Protein AF-F3FVQ4-F1 (afdb_monomer_lite)

Foldseek 3Di:
DAEAADPDQDLVVVLVVQVVVVCVCVVVVPQDAYYYAHDLVSLLVVLVVVRDHQAREDEDEDDQQLCVVRVDDPVSVVSSLVSNVVNVDDDPDRPHYDYDYDQCSCVVSVNCPPPHRVD

Structure (mmCIF, N/CA/C/O backbone):
data_AF-F3FVQ4-F1
#
_entry.id   AF-F3FVQ4-F1
#
loop_
_atom_site.group_PDB
_atom_site.id
_atom_site.type_symbol
_atom_site.label_atom_id
_atom_site.label_alt_id
_atom_site.label_comp_id
_atom_site.label_asym_id
_atom_site.label_entity_id
_atom_site.label_seq_id
_atom_site.pdbx_PDB_ins_code
_atom_site.Cartn_x
_atom_site.Cartn_y
_atom_site.Cartn_z
_atom_site.occupancy
_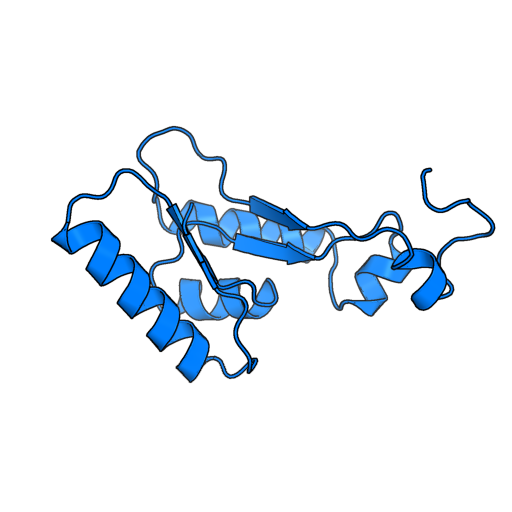atom_site.B_iso_or_equiv
_atom_site.auth_seq_id
_atom_site.auth_comp_id
_atom_site.auth_asym_id
_atom_site.auth_atom_id
_atom_site.pdbx_PDB_model_num
ATOM 1 N N . ARG A 1 1 ? 3.907 -1.166 13.960 1.00 82.62 1 ARG A N 1
ATOM 2 C CA . ARG A 1 1 ? 3.194 -1.787 12.828 1.00 82.62 1 ARG A CA 1
ATOM 3 C C . ARG A 1 1 ? 3.316 -3.298 12.927 1.00 82.62 1 ARG A C 1
ATOM 5 O O . ARG A 1 1 ? 4.375 -3.754 13.347 1.00 82.62 1 ARG A O 1
ATOM 12 N N . ILE A 1 2 ? 2.285 -4.043 12.541 1.00 92.56 2 ILE A N 1
ATOM 13 C CA . ILE A 1 2 ? 2.307 -5.509 12.406 1.00 92.56 2 ILE A CA 1
ATOM 14 C C . ILE A 1 2 ? 2.082 -5.826 10.926 1.00 92.56 2 ILE A C 1
ATOM 16 O O . ILE A 1 2 ? 1.118 -5.335 10.349 1.00 92.56 2 ILE A O 1
ATOM 20 N N . GLY A 1 3 ? 2.991 -6.581 10.309 1.00 95.38 3 GLY A N 1
ATOM 21 C CA . GLY A 1 3 ? 2.959 -6.887 8.877 1.00 95.38 3 GLY A CA 1
ATOM 22 C C . GLY A 1 3 ? 2.908 -8.389 8.615 1.00 95.38 3 GLY A C 1
ATOM 23 O O . GLY A 1 3 ? 3.639 -9.134 9.265 1.00 95.38 3 GLY A O 1
ATOM 24 N N . ILE A 1 4 ? 2.090 -8.826 7.655 1.00 97.12 4 ILE A N 1
ATOM 25 C CA . ILE A 1 4 ? 2.090 -10.203 7.139 1.00 97.12 4 ILE A CA 1
ATOM 26 C C . ILE A 1 4 ? 2.383 -10.161 5.641 1.00 97.12 4 ILE A C 1
ATOM 28 O O . ILE A 1 4 ? 1.653 -9.515 4.895 1.00 97.12 4 ILE A O 1
ATOM 32 N N . ASN A 1 5 ? 3.427 -10.865 5.203 1.00 96.56 5 ASN A N 1
ATOM 33 C CA . ASN A 1 5 ? 3.629 -11.180 3.790 1.00 96.56 5 ASN A CA 1
ATOM 34 C C . ASN A 1 5 ? 2.874 -12.486 3.483 1.00 96.56 5 ASN A C 1
ATOM 36 O O . ASN A 1 5 ? 3.271 -13.537 4.001 1.00 96.56 5 ASN A O 1
ATOM 40 N N . PRO A 1 6 ? 1.739 -12.435 2.763 1.00 94.31 6 PRO A N 1
ATOM 41 C CA . PRO A 1 6 ? 0.915 -13.610 2.550 1.00 94.31 6 PRO A CA 1
ATOM 42 C C . PRO A 1 6 ? 1.605 -14.582 1.585 1.00 94.31 6 PRO A C 1
ATOM 44 O O . PRO A 1 6 ? 2.159 -14.195 0.566 1.00 94.31 6 PRO A O 1
ATOM 47 N N . ALA A 1 7 ? 1.510 -15.884 1.860 1.00 92.62 7 ALA A N 1
ATOM 48 C CA . ALA A 1 7 ? 2.027 -16.916 0.954 1.00 92.62 7 ALA A CA 1
ATOM 49 C C . ALA A 1 7 ? 1.180 -17.092 -0.328 1.00 92.62 7 ALA A C 1
ATOM 51 O O . ALA A 1 7 ? 1.493 -17.927 -1.173 1.00 92.62 7 ALA A O 1
ATOM 52 N N . THR A 1 8 ? 0.066 -16.366 -0.445 1.00 91.00 8 THR A N 1
ATOM 53 C CA . THR A 1 8 ? -0.884 -16.436 -1.557 1.00 91.00 8 THR A CA 1
ATOM 54 C C . THR A 1 8 ? -1.484 -15.062 -1.825 1.00 91.00 8 THR A C 1
ATOM 56 O O . THR A 1 8 ? -1.820 -14.342 -0.887 1.00 91.00 8 THR A O 1
ATOM 59 N N . ASP A 1 9 ? -1.708 -14.757 -3.101 1.00 87.38 9 ASP A N 1
ATOM 60 C CA . ASP A 1 9 ? -2.360 -13.521 -3.548 1.00 87.38 9 ASP A CA 1
ATOM 61 C C . ASP A 1 9 ? -3.890 -13.630 -3.630 1.00 87.38 9 ASP A C 1
ATOM 63 O O . ASP A 1 9 ? -4.556 -12.774 -4.208 1.00 87.38 9 ASP A O 1
ATOM 67 N N . SER A 1 10 ? -4.484 -14.689 -3.071 1.00 95.50 10 SER A N 1
ATOM 68 C CA . SER A 1 10 ? -5.940 -14.820 -3.035 1.00 95.50 10 SER A CA 1
ATOM 69 C C . SER A 1 10 ? -6.567 -13.685 -2.226 1.00 95.50 10 SER A C 1
ATOM 71 O O . SER A 1 10 ? -6.324 -13.572 -1.019 1.00 95.50 10 SER A O 1
ATOM 73 N N . THR A 1 11 ? -7.460 -12.910 -2.851 1.00 96.38 11 THR A N 1
ATOM 74 C CA . THR A 1 11 ? -8.196 -11.836 -2.173 1.00 96.38 11 THR A CA 1
ATOM 75 C C . THR A 1 11 ? -8.925 -12.349 -0.930 1.00 96.38 11 THR A C 1
ATOM 77 O O . THR A 1 11 ? -8.929 -11.677 0.095 1.00 96.38 11 THR A O 1
ATOM 80 N N . SER A 1 12 ? -9.499 -13.559 -0.957 1.00 97.19 12 SER A N 1
ATOM 81 C CA . SER A 1 12 ? -10.191 -14.119 0.216 1.00 97.19 12 SER A CA 1
ATOM 82 C C . SER A 1 12 ? -9.257 -14.346 1.408 1.00 97.19 12 SER A C 1
ATOM 84 O O . SER A 1 12 ? -9.626 -14.042 2.541 1.00 97.19 12 SER A O 1
ATOM 86 N N . SER A 1 13 ? -8.036 -14.824 1.156 1.00 97.56 13 SER A N 1
ATOM 87 C CA . SER A 1 13 ? -7.018 -15.017 2.192 1.00 97.56 13 SER A CA 1
ATOM 88 C C . SER A 1 13 ? -6.547 -13.678 2.753 1.00 97.56 13 SER A C 1
ATOM 90 O O . SER A 1 13 ? -6.376 -13.541 3.960 1.00 97.56 13 SER A O 1
ATOM 92 N N . ILE A 1 14 ? -6.378 -12.677 1.888 1.00 98.31 14 ILE A N 1
ATOM 93 C CA . ILE A 1 14 ? -5.973 -11.324 2.283 1.00 98.31 14 ILE A CA 1
ATOM 94 C C . ILE A 1 14 ? -7.034 -10.674 3.172 1.00 98.31 14 ILE A C 1
ATOM 96 O O . ILE A 1 14 ? -6.689 -10.144 4.225 1.00 98.31 14 ILE A O 1
ATOM 100 N N . VAL A 1 15 ? -8.315 -10.772 2.804 1.00 98.50 15 VAL A N 1
ATOM 101 C CA . VAL A 1 15 ? -9.424 -10.275 3.635 1.00 98.50 15 VAL A CA 1
ATOM 102 C C . VAL A 1 15 ? -9.413 -10.940 5.009 1.00 98.50 15 VAL A C 1
ATOM 104 O O . VAL A 1 15 ? -9.441 -10.239 6.016 1.00 98.50 15 VAL A O 1
ATOM 107 N N . ALA A 1 16 ? -9.274 -12.268 5.064 1.00 98.31 16 ALA A N 1
ATOM 108 C CA . ALA A 1 16 ? -9.236 -12.988 6.335 1.00 98.31 16 ALA A CA 1
ATOM 109 C C . ALA A 1 16 ? -8.068 -12.536 7.234 1.00 98.31 16 ALA A C 1
ATOM 111 O O . ALA A 1 16 ? -8.231 -12.400 8.446 1.00 98.31 16 ALA A O 1
ATOM 112 N N . LEU A 1 17 ? -6.891 -12.276 6.653 1.00 98.31 17 LEU A N 1
ATOM 113 C CA . LEU A 1 17 ? -5.736 -11.758 7.391 1.00 98.31 17 LEU A CA 1
ATOM 114 C C . LEU A 1 17 ? -5.968 -10.331 7.903 1.00 98.31 17 LEU A C 1
ATOM 116 O O . LEU A 1 17 ? -5.621 -10.042 9.047 1.00 98.31 17 LEU A O 1
ATOM 120 N N . LEU A 1 18 ? -6.553 -9.455 7.083 1.00 98.38 18 LEU A N 1
ATOM 121 C CA . LEU A 1 18 ? -6.868 -8.073 7.456 1.00 98.38 18 LEU A CA 1
ATOM 122 C C . LEU A 1 18 ? -7.884 -8.015 8.601 1.00 98.38 18 LEU A C 1
ATOM 124 O O . LEU A 1 18 ? -7.637 -7.353 9.605 1.00 98.38 18 LEU A O 1
ATOM 128 N N . GLU A 1 19 ? -8.983 -8.764 8.495 1.00 98.38 19 GLU A N 1
ATOM 129 C CA . GLU A 1 19 ? -10.010 -8.844 9.540 1.00 98.38 19 GLU A CA 1
ATOM 130 C C . GLU A 1 19 ? -9.455 -9.432 10.842 1.00 98.38 19 GLU A C 1
ATOM 132 O O . GLU A 1 19 ? -9.746 -8.933 11.928 1.00 98.38 19 GLU A O 1
ATOM 137 N N . MET A 1 20 ? -8.611 -10.465 10.749 1.00 98.25 20 MET A N 1
ATOM 138 C CA . MET A 1 20 ? -7.945 -11.045 11.916 1.00 98.25 20 MET A CA 1
ATOM 139 C C . MET A 1 20 ? -7.033 -10.024 12.611 1.00 98.25 20 MET A C 1
ATOM 141 O O . MET A 1 20 ? -7.055 -9.919 13.839 1.00 98.25 20 MET A O 1
ATOM 145 N N . LEU A 1 21 ? -6.221 -9.285 11.848 1.00 98.06 21 LEU A N 1
ATOM 146 C CA . LEU A 1 21 ? -5.320 -8.271 12.396 1.00 98.06 21 LEU A CA 1
ATOM 147 C C . LEU A 1 21 ? -6.098 -7.116 13.034 1.00 98.06 21 LEU A C 1
ATOM 149 O O . LEU A 1 21 ? -5.780 -6.739 14.163 1.00 98.06 21 LEU A O 1
ATOM 153 N N . ASP A 1 22 ? -7.134 -6.606 12.363 1.00 97.69 22 ASP A N 1
ATOM 154 C CA . ASP A 1 22 ? -8.008 -5.561 12.906 1.00 97.69 22 ASP A CA 1
ATOM 155 C C . ASP A 1 22 ? -8.673 -6.024 14.209 1.00 97.69 22 ASP A C 1
ATOM 157 O O . ASP A 1 22 ? -8.582 -5.336 15.225 1.00 97.69 22 ASP A O 1
ATOM 161 N N . ALA A 1 23 ? -9.226 -7.241 14.241 1.00 98.06 23 ALA A N 1
ATOM 162 C CA . ALA A 1 23 ? -9.845 -7.797 15.440 1.00 98.06 23 ALA A CA 1
ATOM 163 C C . ALA A 1 23 ? -8.869 -7.892 16.626 1.00 98.06 23 ALA A C 1
ATOM 165 O O . ALA A 1 23 ? -9.256 -7.604 17.759 1.00 98.06 23 ALA A O 1
ATOM 166 N N . ILE A 1 24 ? -7.606 -8.270 16.393 1.00 97.69 24 ILE A N 1
ATOM 167 C CA . ILE A 1 24 ? -6.568 -8.295 17.438 1.00 97.69 24 ILE A CA 1
ATOM 168 C C . ILE A 1 24 ? -6.273 -6.876 17.935 1.00 97.69 24 ILE A C 1
ATOM 170 O O . ILE A 1 24 ? -6.234 -6.650 19.145 1.00 97.69 24 ILE A O 1
ATOM 174 N N . VAL A 1 25 ? -6.080 -5.922 17.022 1.00 96.31 25 VAL A N 1
ATOM 175 C CA . VAL A 1 25 ? -5.781 -4.527 17.369 1.00 96.31 25 VAL A CA 1
ATOM 176 C C . VAL A 1 25 ? -6.912 -3.916 18.196 1.00 96.31 25 VAL A C 1
ATOM 178 O O . VAL A 1 25 ? -6.640 -3.360 19.258 1.00 96.31 25 VAL A O 1
ATOM 181 N N . GLN A 1 26 ? -8.166 -4.081 17.765 1.00 96.19 26 GLN A N 1
ATOM 182 C CA . GLN A 1 26 ? -9.341 -3.551 18.463 1.00 96.19 26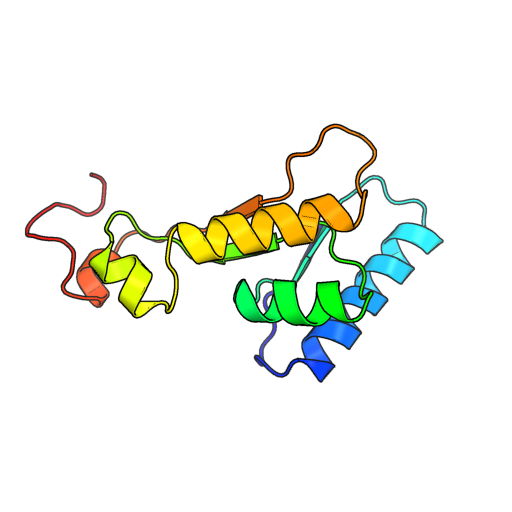 GLN A CA 1
ATOM 183 C C . GLN A 1 26 ? -9.557 -4.230 19.818 1.00 96.19 26 GLN A C 1
ATOM 185 O O . GLN A 1 26 ? -9.771 -3.559 20.823 1.00 96.19 26 GLN A O 1
ATOM 190 N N . ARG A 1 27 ? -9.463 -5.566 19.880 1.00 98.06 27 ARG A N 1
ATOM 191 C CA . ARG A 1 27 ? -9.722 -6.331 21.112 1.00 98.06 27 ARG A CA 1
ATOM 192 C C . ARG A 1 27 ? -8.768 -5.980 22.249 1.00 98.06 27 ARG A C 1
ATOM 194 O O . ARG A 1 27 ? -9.164 -6.045 23.410 1.00 98.06 27 ARG A O 1
ATOM 201 N N . TYR A 1 28 ? -7.514 -5.697 21.918 1.00 97.75 28 TYR A N 1
ATOM 202 C CA . TYR A 1 28 ? -6.464 -5.422 22.897 1.00 97.75 28 TYR A CA 1
ATOM 203 C C . TYR A 1 28 ? -6.064 -3.943 22.943 1.00 97.75 28 TYR A C 1
ATOM 205 O O . TYR A 1 28 ? -5.075 -3.620 23.595 1.00 97.75 28 TYR A O 1
ATOM 213 N N . GLU A 1 29 ? -6.803 -3.070 22.245 1.00 95.94 29 GLU A N 1
ATOM 214 C CA . GLU A 1 29 ? -6.544 -1.626 22.151 1.00 95.94 29 GLU A CA 1
ATOM 215 C C . GLU A 1 29 ? -5.069 -1.311 21.835 1.00 95.94 29 GLU A C 1
ATOM 217 O O . GLU A 1 29 ? -4.458 -0.398 22.394 1.00 95.94 29 GLU A O 1
ATOM 222 N N . ILE A 1 30 ? -4.459 -2.110 20.952 1.00 95.38 30 ILE A N 1
ATOM 223 C CA . ILE A 1 30 ? -3.026 -2.010 20.662 1.00 95.38 30 ILE A CA 1
ATOM 224 C C . ILE A 1 30 ? -2.794 -0.732 19.848 1.00 95.38 30 ILE A C 1
ATOM 226 O O . ILE A 1 30 ? -3.321 -0.630 18.741 1.00 95.38 30 ILE A O 1
ATOM 230 N N . PRO A 1 31 ? -1.965 0.223 20.308 1.00 94.44 31 PRO A N 1
ATOM 231 C CA . PRO A 1 31 ? -1.709 1.461 19.576 1.00 94.44 31 PRO A CA 1
ATOM 232 C C . PRO A 1 31 ? -0.752 1.199 18.403 1.00 94.44 31 PRO A C 1
ATOM 234 O O . PRO A 1 31 ? 0.444 1.496 18.453 1.00 94.44 31 PRO A O 1
ATOM 237 N N . THR A 1 32 ? -1.255 0.568 17.343 1.00 94.88 32 THR A N 1
ATOM 238 C CA . THR A 1 32 ? -0.473 0.197 16.164 1.00 94.88 32 THR A CA 1
ATOM 239 C C . THR A 1 32 ? -1.301 0.245 14.885 1.00 94.88 32 THR A C 1
ATOM 241 O O . THR A 1 32 ? -2.511 0.417 14.913 1.00 94.88 32 THR A O 1
ATOM 244 N N . GLN A 1 33 ? -0.614 0.091 13.756 1.00 96.19 33 GLN A N 1
ATOM 245 C CA . GLN A 1 33 ? -1.213 -0.093 12.437 1.00 96.19 33 GLN A CA 1
ATOM 246 C C . GLN A 1 33 ? -0.854 -1.485 11.920 1.00 96.19 33 GLN A C 1
ATOM 248 O O . GLN A 1 33 ? 0.273 -1.961 12.122 1.00 96.19 33 GLN A O 1
ATOM 253 N N . SER A 1 34 ? -1.792 -2.127 11.243 1.00 96.50 34 SER A N 1
ATOM 254 C CA . SER A 1 34 ? -1.613 -3.422 10.598 1.00 96.50 34 SER A CA 1
ATOM 255 C C . SER A 1 34 ? -1.393 -3.286 9.087 1.00 96.50 34 SER A C 1
ATOM 257 O O . SER A 1 34 ? -1.702 -2.264 8.476 1.00 96.50 34 SER A O 1
ATOM 259 N N . CYS A 1 35 ? -0.789 -4.299 8.471 1.00 97.69 35 CYS A N 1
ATOM 260 C CA . CYS A 1 35 ? -0.532 -4.322 7.038 1.00 97.69 35 CYS A CA 1
ATOM 261 C C . CYS A 1 35 ? -0.472 -5.768 6.536 1.00 97.69 35 CYS A C 1
ATOM 263 O O . CYS A 1 35 ? 0.211 -6.606 7.128 1.00 97.69 35 CYS A O 1
ATOM 265 N N . VAL A 1 36 ? -1.138 -6.053 5.421 1.00 98.19 36 VAL A N 1
ATOM 266 C CA . VAL A 1 36 ? -0.891 -7.264 4.633 1.00 98.19 36 VAL A CA 1
ATOM 267 C C . VAL A 1 36 ? -0.162 -6.819 3.372 1.00 98.19 36 VAL A C 1
ATOM 269 O O . VAL A 1 36 ? -0.666 -5.976 2.634 1.00 98.19 36 VAL A O 1
ATOM 272 N N . LEU A 1 37 ? 1.045 -7.340 3.159 1.00 97.75 37 LEU A N 1
ATOM 273 C CA . LEU A 1 37 ? 1.942 -6.917 2.085 1.00 97.75 37 LEU A CA 1
ATOM 274 C C . LEU A 1 37 ? 1.489 -7.550 0.762 1.00 97.75 37 LEU A C 1
ATOM 276 O O . LEU A 1 37 ? 2.060 -8.533 0.305 1.00 97.75 37 LEU A O 1
ATOM 280 N N . THR A 1 38 ? 0.419 -7.011 0.181 1.00 97.25 38 THR A N 1
ATOM 281 C CA . THR A 1 38 ? -0.143 -7.424 -1.113 1.00 97.25 38 THR A CA 1
ATOM 282 C C . THR A 1 38 ? -0.036 -6.303 -2.143 1.00 97.25 38 THR A C 1
ATOM 284 O O . THR A 1 38 ? 0.231 -5.155 -1.795 1.00 97.25 38 THR A O 1
ATOM 287 N N . HIS A 1 39 ? -0.270 -6.618 -3.416 1.00 97.62 39 HIS A N 1
ATOM 288 C CA . HIS A 1 39 ? -0.293 -5.624 -4.480 1.00 97.62 39 HIS A CA 1
ATOM 289 C C . HIS A 1 39 ? -1.329 -4.518 -4.201 1.00 97.62 39 HIS A C 1
ATOM 291 O O . HIS A 1 39 ? -2.429 -4.775 -3.699 1.00 97.62 39 HIS A O 1
ATOM 297 N N . VAL A 1 40 ? -1.007 -3.277 -4.568 1.00 98.31 40 VAL A N 1
ATOM 298 C CA . VAL A 1 40 ? -1.846 -2.095 -4.310 1.00 98.31 40 VAL A CA 1
ATOM 299 C C . VAL A 1 40 ? -3.252 -2.227 -4.905 1.00 98.31 40 VAL A C 1
ATOM 301 O O . VAL A 1 40 ? -4.218 -1.772 -4.299 1.00 98.31 40 VAL A O 1
ATOM 304 N N . THR A 1 41 ? -3.404 -2.929 -6.033 1.00 98.25 41 THR A N 1
ATOM 305 C CA . THR A 1 41 ? -4.723 -3.214 -6.630 1.00 98.25 41 THR A CA 1
ATOM 306 C C . THR A 1 41 ? -5.602 -4.052 -5.713 1.00 98.25 41 THR A C 1
ATOM 308 O O . THR A 1 41 ? -6.795 -3.790 -5.609 1.00 98.25 41 THR A O 1
ATOM 311 N N . THR A 1 42 ? -5.024 -5.037 -5.024 1.00 98.31 42 THR A N 1
ATOM 312 C CA . THR A 1 42 ? -5.763 -5.877 -4.081 1.00 98.31 42 THR A CA 1
ATOM 313 C C . THR A 1 42 ? -6.161 -5.071 -2.854 1.00 98.31 42 THR A C 1
ATOM 315 O O . THR A 1 42 ? -7.283 -5.207 -2.379 1.00 98.31 42 THR A O 1
ATOM 318 N N . SER A 1 43 ? -5.288 -4.167 -2.389 1.00 98.38 43 SER A N 1
ATOM 319 C CA . SER A 1 43 ? -5.633 -3.211 -1.328 1.00 98.38 43 SER A CA 1
ATOM 320 C C . SER A 1 43 ? -6.825 -2.335 -1.731 1.00 98.38 43 SER A C 1
ATOM 322 O O . SER A 1 43 ? -7.792 -2.248 -0.982 1.00 98.38 43 SER A O 1
ATOM 324 N N . ILE A 1 44 ? -6.811 -1.750 -2.934 1.00 98.69 44 ILE A N 1
ATOM 325 C CA . ILE A 1 44 ? -7.935 -0.957 -3.461 1.00 98.69 44 ILE A CA 1
ATOM 326 C C . ILE A 1 44 ? -9.217 -1.801 -3.524 1.00 98.69 44 ILE A C 1
ATOM 328 O O . ILE A 1 44 ? -10.274 -1.354 -3.080 1.00 98.69 44 ILE A O 1
ATOM 332 N N . GLU A 1 45 ? -9.136 -3.035 -4.032 1.00 98.50 45 GLU A N 1
ATOM 333 C CA . GLU A 1 45 ? -10.289 -3.935 -4.133 1.00 98.50 45 GLU A CA 1
ATOM 334 C C . GLU A 1 45 ? -10.931 -4.197 -2.763 1.00 98.50 45 GLU A C 1
ATOM 336 O O . GLU A 1 45 ? -12.145 -4.052 -2.607 1.00 98.50 45 GLU A O 1
ATOM 341 N N . VAL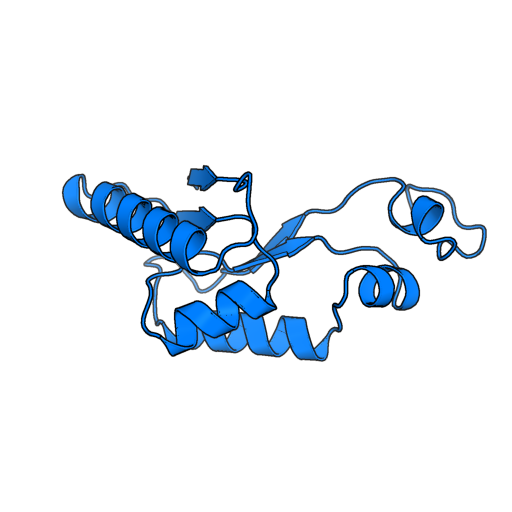 A 1 46 ? -10.137 -4.570 -1.756 1.00 98.44 46 VAL A N 1
ATOM 342 C CA . VAL A 1 46 ? -10.674 -4.904 -0.428 1.00 98.44 46 VAL A CA 1
ATOM 343 C C . VAL A 1 46 ? -11.168 -3.663 0.318 1.00 98.44 46 VAL A C 1
ATOM 345 O O . VAL A 1 46 ? -12.192 -3.739 0.996 1.00 98.44 46 VAL A O 1
ATOM 348 N N . ILE A 1 47 ? -10.530 -2.504 0.122 1.00 98.56 47 ILE A N 1
ATOM 349 C CA . ILE A 1 47 ? -11.008 -1.215 0.643 1.00 98.56 47 ILE A CA 1
ATOM 350 C C . ILE A 1 47 ? -12.390 -0.886 0.069 1.00 98.56 47 ILE A C 1
ATOM 352 O O . ILE A 1 47 ? -13.308 -0.570 0.824 1.00 98.56 47 ILE A O 1
ATOM 356 N N . ASN A 1 48 ? -12.582 -1.049 -1.244 1.00 98.31 48 ASN A N 1
ATOM 357 C CA . ASN A 1 48 ? -13.879 -0.841 -1.898 1.00 98.31 48 ASN A CA 1
ATOM 358 C C . ASN A 1 48 ? -14.969 -1.802 -1.389 1.00 98.31 48 ASN A C 1
ATOM 360 O O . ASN A 1 48 ? -16.160 -1.524 -1.523 1.00 98.31 48 ASN A O 1
ATOM 364 N N . ARG A 1 49 ? -14.571 -2.927 -0.784 1.00 97.69 49 ARG A N 1
ATOM 365 C CA . ARG A 1 49 ? -15.462 -3.893 -0.125 1.00 97.69 49 ARG A CA 1
ATOM 366 C C . ARG A 1 49 ? -15.692 -3.594 1.363 1.00 97.69 49 ARG A C 1
ATOM 368 O O . ARG A 1 49 ? -16.395 -4.358 2.017 1.00 97.69 49 ARG A O 1
ATOM 375 N N . GLY A 1 50 ? -15.124 -2.510 1.893 1.00 97.88 50 GLY A N 1
ATOM 376 C CA . GLY A 1 50 ? -15.258 -2.095 3.291 1.00 97.88 50 GLY A CA 1
ATOM 377 C C . GLY A 1 50 ? -14.341 -2.836 4.269 1.00 97.88 50 GLY A C 1
ATOM 378 O O . GLY A 1 50 ? -14.574 -2.782 5.474 1.00 97.88 50 GLY A O 1
ATOM 379 N N . VAL A 1 51 ? -13.318 -3.538 3.776 1.00 98.38 51 VAL A N 1
ATOM 380 C CA . VAL A 1 51 ? -12.370 -4.282 4.618 1.00 98.38 51 VAL A CA 1
ATOM 381 C C . VAL A 1 51 ? -11.399 -3.300 5.288 1.00 98.38 51 VAL A C 1
ATOM 383 O O . VAL A 1 51 ? -10.911 -2.380 4.623 1.00 98.38 51 VAL A O 1
ATOM 386 N N . PRO A 1 52 ? -11.092 -3.464 6.588 1.00 96.81 52 PRO A N 1
ATOM 387 C CA . PRO A 1 52 ? -10.200 -2.555 7.295 1.00 96.81 52 PRO A CA 1
ATOM 388 C C . PRO A 1 52 ? -8.755 -2.703 6.805 1.00 96.81 52 PRO A C 1
ATOM 390 O O . PRO A 1 52 ? -8.157 -3.772 6.902 1.00 96.81 52 PRO A O 1
ATOM 393 N N . VAL A 1 53 ? -8.176 -1.607 6.314 1.00 98.19 53 VAL A N 1
ATOM 394 C CA . VAL A 1 53 ? -6.762 -1.512 5.927 1.00 98.19 53 VAL A CA 1
ATOM 395 C C . VAL A 1 53 ? -6.156 -0.289 6.611 1.00 98.19 53 VAL A C 1
ATOM 397 O O . VAL A 1 53 ? -6.635 0.824 6.406 1.00 98.19 53 VAL A O 1
ATOM 400 N N . ASP A 1 54 ? -5.112 -0.473 7.426 1.00 97.44 54 ASP A N 1
ATOM 401 C CA . ASP A 1 54 ? -4.426 0.663 8.068 1.00 97.44 54 ASP A CA 1
ATOM 402 C C . ASP A 1 54 ? -3.278 1.214 7.213 1.00 97.44 54 ASP A C 1
ATOM 404 O O . ASP A 1 54 ? -3.043 2.421 7.212 1.00 97.44 54 ASP A O 1
ATOM 408 N N . LEU A 1 55 ? -2.549 0.335 6.514 1.00 98.06 55 LEU A N 1
ATOM 409 C CA . LEU A 1 55 ? -1.429 0.691 5.641 1.00 98.06 55 LEU A CA 1
ATOM 410 C C . LEU A 1 55 ? -1.572 0.026 4.271 1.00 98.06 55 LEU A C 1
ATOM 412 O O . LEU A 1 55 ? -1.726 -1.194 4.189 1.00 98.06 55 LEU A O 1
ATOM 416 N N . VAL A 1 56 ? -1.432 0.818 3.208 1.00 98.44 56 VAL A N 1
ATOM 417 C CA . VAL A 1 56 ? -1.432 0.352 1.816 1.00 98.44 56 VAL A CA 1
ATOM 418 C C . VAL A 1 56 ? 0.005 0.061 1.394 1.00 98.44 56 VAL A C 1
ATOM 420 O O . VAL A 1 56 ? 0.834 0.972 1.313 1.00 98.44 56 VAL A O 1
ATOM 423 N N . PHE A 1 57 ? 0.307 -1.215 1.157 1.00 98.25 57 PHE A N 1
ATOM 424 C CA . PHE A 1 57 ? 1.638 -1.665 0.756 1.00 98.25 57 PHE A CA 1
ATOM 425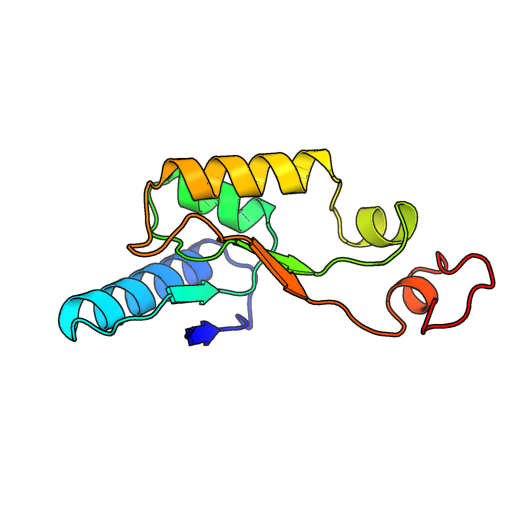 C C . PHE A 1 57 ? 1.826 -1.638 -0.761 1.00 98.25 57 PHE A C 1
ATOM 427 O O . PHE A 1 57 ? 0.894 -1.929 -1.509 1.00 98.25 57 PHE A O 1
ATOM 434 N N . GLN A 1 58 ? 3.052 -1.344 -1.204 1.00 97.62 58 GLN A N 1
ATOM 435 C CA . GLN A 1 58 ? 3.490 -1.651 -2.562 1.00 97.62 58 GLN A CA 1
ATOM 436 C C . GLN A 1 58 ? 5.019 -1.711 -2.664 1.00 97.62 58 GLN A C 1
ATOM 438 O O . GLN A 1 58 ? 5.720 -0.799 -2.220 1.00 97.62 58 GLN A O 1
ATOM 443 N N . SER A 1 59 ? 5.546 -2.738 -3.328 1.00 95.44 59 SER A N 1
ATOM 444 C CA . SER A 1 59 ? 6.945 -2.737 -3.762 1.00 95.44 59 SER A CA 1
ATOM 445 C C . SER A 1 59 ? 7.139 -1.730 -4.896 1.00 95.44 59 SER A C 1
ATOM 447 O O . SER A 1 59 ? 6.398 -1.768 -5.882 1.00 95.44 59 SER A O 1
ATOM 449 N N . ILE A 1 60 ? 8.137 -0.854 -4.768 1.00 94.25 60 ILE A N 1
ATOM 450 C CA . ILE A 1 60 ? 8.486 0.161 -5.772 1.00 94.25 60 ILE A CA 1
ATOM 451 C C . ILE A 1 60 ? 9.949 0.041 -6.198 1.00 94.25 60 ILE A C 1
ATOM 453 O O . ILE A 1 60 ? 10.796 -0.518 -5.497 1.00 94.25 60 ILE A O 1
ATOM 457 N N . THR A 1 61 ? 10.250 0.612 -7.356 1.00 90.12 61 THR A N 1
ATOM 458 C CA . THR A 1 61 ? 11.579 0.637 -7.969 1.00 90.12 61 THR A CA 1
ATOM 459 C C . THR A 1 61 ? 11.919 2.043 -8.467 1.00 90.12 61 THR A C 1
ATOM 461 O O . THR A 1 61 ? 11.045 2.908 -8.575 1.00 90.12 61 THR A O 1
ATOM 464 N N . GLY A 1 62 ? 13.198 2.271 -8.774 1.00 88.12 62 GLY A N 1
ATOM 465 C CA . GLY A 1 62 ? 13.721 3.589 -9.150 1.00 88.12 62 GLY A CA 1
ATOM 466 C C . GLY A 1 62 ? 13.390 4.060 -10.570 1.00 88.12 62 GLY A C 1
ATOM 467 O O . GLY A 1 62 ? 13.654 5.216 -10.886 1.00 88.12 62 GLY A O 1
ATOM 468 N N . THR A 1 63 ? 12.815 3.216 -11.437 1.00 87.06 63 THR A N 1
ATOM 469 C CA . THR A 1 63 ? 12.520 3.586 -12.834 1.00 87.06 63 THR A CA 1
ATOM 470 C C . THR A 1 63 ? 11.082 3.260 -13.221 1.00 87.06 63 THR A C 1
ATOM 472 O O . THR A 1 63 ? 10.476 2.317 -12.713 1.00 87.06 63 THR A O 1
ATOM 475 N N . GLU A 1 64 ? 10.515 4.044 -14.142 1.00 89.31 64 GLU A N 1
ATOM 476 C CA . GLU A 1 64 ? 9.151 3.825 -14.641 1.00 89.31 64 GLU A CA 1
ATOM 477 C C . GLU A 1 64 ? 8.997 2.437 -15.275 1.00 89.31 64 GLU A C 1
ATOM 479 O O . GLU A 1 64 ? 8.030 1.736 -14.989 1.00 89.31 64 GLU A O 1
ATOM 484 N N . ALA A 1 65 ? 9.977 2.000 -16.071 1.00 87.62 65 ALA A N 1
ATOM 485 C CA . ALA A 1 65 ? 9.951 0.691 -16.719 1.00 87.62 65 ALA A CA 1
ATOM 486 C C . ALA A 1 65 ? 9.986 -0.472 -15.709 1.00 87.62 65 ALA A C 1
ATOM 488 O O . ALA A 1 65 ? 9.254 -1.450 -15.871 1.00 87.62 65 ALA A O 1
ATOM 489 N N . ALA A 1 66 ? 10.782 -0.365 -14.640 1.00 86.12 66 ALA A N 1
ATOM 490 C CA . ALA A 1 66 ? 10.804 -1.379 -13.588 1.00 86.12 66 ALA A CA 1
ATOM 491 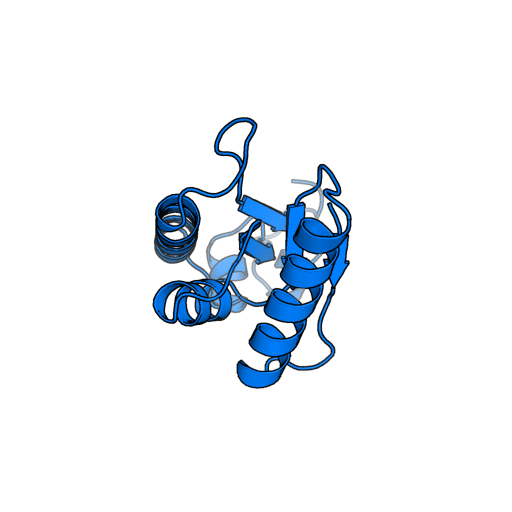C C . ALA A 1 66 ? 9.493 -1.388 -12.780 1.00 86.12 66 ALA A C 1
ATOM 493 O O . ALA A 1 66 ? 8.943 -2.457 -12.517 1.00 86.12 66 ALA A O 1
ATOM 494 N N . ASN A 1 67 ? 8.921 -0.219 -12.484 1.00 90.62 67 ASN A N 1
ATOM 495 C CA . ASN A 1 67 ? 7.600 -0.108 -11.861 1.00 90.62 67 ASN A CA 1
ATOM 496 C C . ASN A 1 67 ? 6.504 -0.734 -12.745 1.00 90.62 67 ASN A C 1
ATOM 498 O O . ASN A 1 67 ? 5.699 -1.530 -12.261 1.00 90.62 67 ASN A O 1
ATOM 502 N N . ALA A 1 68 ? 6.533 -0.492 -14.056 1.00 91.81 68 ALA A N 1
ATOM 503 C CA . ALA A 1 68 ? 5.613 -1.130 -14.995 1.00 91.81 68 ALA A CA 1
ATOM 504 C C . ALA A 1 68 ? 5.757 -2.665 -15.007 1.00 91.81 68 ALA A C 1
ATOM 506 O O . ALA A 1 68 ? 4.753 -3.366 -15.118 1.00 91.81 68 ALA A O 1
ATOM 507 N N . SER A 1 69 ? 6.973 -3.201 -14.826 1.00 89.06 69 SER A N 1
ATOM 508 C CA . SER A 1 69 ? 7.196 -4.654 -14.717 1.00 89.06 69 SER A CA 1
ATOM 509 C C . SER A 1 69 ? 6.567 -5.279 -13.465 1.00 89.06 69 SER A C 1
ATOM 511 O O . SER A 1 69 ? 6.224 -6.459 -13.475 1.00 89.06 69 SER A O 1
ATOM 513 N N . PHE A 1 70 ? 6.360 -4.482 -12.413 1.00 88.19 70 PHE A N 1
ATOM 514 C CA . PHE A 1 70 ? 5.615 -4.870 -11.212 1.00 88.19 70 PHE A CA 1
ATOM 515 C C . PHE A 1 70 ? 4.110 -4.606 -11.336 1.00 88.19 70 PHE A C 1
ATOM 517 O O . PHE A 1 70 ? 3.384 -4.817 -10.374 1.00 88.19 70 PHE A O 1
ATOM 524 N N . GLY A 1 71 ? 3.627 -4.152 -12.498 1.00 93.62 71 GLY A N 1
ATOM 525 C CA . GLY A 1 71 ? 2.215 -3.831 -12.704 1.00 93.62 71 GLY A CA 1
ATOM 526 C C . GLY A 1 71 ? 1.774 -2.525 -12.039 1.00 93.62 71 GLY A C 1
ATOM 527 O O . GLY A 1 71 ? 0.576 -2.326 -11.835 1.00 93.62 71 GLY A O 1
ATOM 528 N N . ILE A 1 72 ? 2.710 -1.625 -11.712 1.00 95.31 72 ILE A N 1
ATOM 529 C CA . ILE A 1 72 ? 2.411 -0.365 -11.025 1.00 95.31 72 ILE A CA 1
ATOM 530 C C . ILE A 1 72 ? 2.713 0.876 -11.862 1.00 95.31 72 ILE A C 1
ATOM 532 O O . ILE A 1 72 ? 3.609 0.909 -12.701 1.00 95.31 72 ILE A O 1
ATOM 536 N N . SER A 1 73 ? 1.955 1.937 -11.591 1.00 96.81 73 SER A N 1
ATOM 537 C CA . SER A 1 73 ? 2.148 3.279 -12.145 1.00 96.81 73 SER A CA 1
ATOM 538 C C . SER A 1 73 ? 1.916 4.324 -11.056 1.00 96.81 73 SER A C 1
ATOM 540 O O . SER A 1 73 ? 1.226 4.048 -10.076 1.00 96.81 73 SER A O 1
ATOM 542 N N . LEU A 1 74 ? 2.426 5.547 -11.236 1.00 97.06 74 LEU A N 1
ATOM 543 C CA . LEU A 1 74 ? 2.182 6.639 -10.280 1.00 97.06 74 LEU A CA 1
ATOM 544 C C . LEU A 1 74 ? 0.686 6.918 -10.086 1.00 97.06 74 LEU A C 1
ATOM 546 O O . LEU A 1 74 ? 0.248 7.170 -8.968 1.00 97.06 74 LEU A O 1
ATOM 550 N N . LYS A 1 75 ? -0.108 6.807 -11.159 1.00 98.19 75 LYS A N 1
ATOM 551 C CA . LYS A 1 75 ? -1.568 6.946 -11.094 1.00 98.19 75 LYS A CA 1
ATOM 552 C C . LYS A 1 75 ? -2.195 5.892 -10.179 1.00 98.19 75 LYS A C 1
ATOM 554 O O . LYS A 1 75 ? -3.059 6.225 -9.380 1.00 98.19 75 LYS A O 1
ATOM 559 N N . LEU A 1 76 ? -1.742 4.643 -10.277 1.00 98.44 76 LEU A N 1
ATOM 560 C CA . LEU A 1 76 ? -2.239 3.560 -9.431 1.00 98.44 76 LEU A CA 1
ATOM 561 C C . LEU A 1 76 ? -1.820 3.735 -7.961 1.00 98.44 76 LEU A C 1
ATOM 563 O O . LEU A 1 76 ? -2.604 3.455 -7.061 1.00 98.44 76 LEU A O 1
ATOM 567 N N . LEU A 1 77 ? -0.605 4.233 -7.702 1.00 98.44 77 LEU A N 1
ATOM 568 C CA . LEU A 1 77 ? -0.175 4.561 -6.337 1.00 98.44 77 LEU A CA 1
ATOM 569 C C . LEU A 1 77 ? -1.024 5.687 -5.731 1.00 98.44 77 LEU A C 1
ATOM 571 O O . LEU A 1 77 ? -1.376 5.614 -4.556 1.00 98.44 77 LEU A O 1
ATOM 575 N N . GLN A 1 78 ? -1.377 6.696 -6.534 1.00 98.62 78 GLN A N 1
ATOM 576 C CA . GLN A 1 78 ? -2.273 7.778 -6.126 1.00 98.62 78 GLN A CA 1
ATOM 577 C C . GLN A 1 78 ? -3.679 7.253 -5.798 1.00 98.62 78 GLN A C 1
ATOM 579 O O . GLN A 1 78 ? -4.230 7.603 -4.760 1.00 98.62 78 GLN A O 1
ATOM 584 N N . GLU A 1 79 ? -4.227 6.362 -6.628 1.00 98.69 79 GLU A N 1
ATOM 585 C CA . GLU A 1 79 ? -5.515 5.706 -6.368 1.00 98.69 79 GLU A CA 1
ATOM 586 C C . GLU A 1 79 ? -5.486 4.893 -5.063 1.00 98.69 79 GLU A C 1
ATOM 588 O O . GLU A 1 79 ? -6.396 4.998 -4.244 1.00 98.69 79 GLU A O 1
ATOM 593 N N . GLY A 1 80 ? -4.409 4.138 -4.821 1.00 98.56 80 GLY A N 1
ATOM 594 C CA . GLY A 1 80 ? -4.215 3.404 -3.568 1.00 98.56 80 GLY A CA 1
ATOM 595 C C . GLY A 1 80 ? -4.143 4.319 -2.343 1.00 98.56 80 GLY A C 1
ATOM 596 O O . GLY A 1 80 ? -4.730 4.009 -1.306 1.00 98.56 80 GLY A O 1
ATOM 597 N N . TYR A 1 81 ? -3.471 5.465 -2.468 1.00 98.62 81 TYR A N 1
ATOM 598 C CA . TYR A 1 81 ? -3.404 6.473 -1.412 1.00 98.62 81 TYR A CA 1
ATOM 599 C C . TYR A 1 81 ? -4.781 7.069 -1.096 1.00 98.62 81 TYR A C 1
ATOM 601 O O . TYR A 1 81 ? -5.175 7.129 0.069 1.00 98.62 81 TYR A O 1
ATOM 609 N N . GLU A 1 82 ? -5.541 7.454 -2.122 1.00 98.62 82 GLU A N 1
ATOM 610 C CA . GLU A 1 82 ? -6.895 7.999 -1.978 1.00 98.62 82 GLU A CA 1
ATOM 611 C C . GLU A 1 82 ? -7.869 6.973 -1.388 1.00 98.62 82 GLU A C 1
ATOM 613 O O . GLU A 1 82 ? -8.639 7.303 -0.482 1.00 98.62 82 GLU A O 1
ATOM 618 N N . ALA A 1 83 ? -7.787 5.713 -1.827 1.00 98.56 83 ALA A N 1
ATOM 619 C CA . ALA A 1 83 ? -8.557 4.613 -1.257 1.00 98.56 83 ALA A CA 1
ATOM 620 C C . ALA A 1 83 ? -8.249 4.446 0.240 1.00 98.56 83 ALA A C 1
ATOM 622 O O . ALA A 1 83 ? -9.169 4.409 1.058 1.00 98.56 83 ALA A O 1
ATOM 623 N N . GLY A 1 84 ? -6.969 4.429 0.626 1.00 98.00 84 GLY A N 1
ATOM 624 C CA . GLY A 1 84 ? -6.568 4.350 2.032 1.00 98.00 84 GLY A CA 1
ATOM 625 C C . GLY A 1 84 ? -7.080 5.527 2.869 1.00 98.00 84 GLY A C 1
ATOM 626 O O . GLY A 1 84 ? -7.614 5.321 3.960 1.00 98.00 84 GLY A O 1
ATOM 627 N N . LEU A 1 85 ? -6.987 6.756 2.348 1.00 97.94 85 LEU A N 1
ATOM 628 C CA . LEU A 1 85 ? -7.512 7.951 3.021 1.00 97.94 85 LEU A CA 1
ATOM 629 C C . LEU A 1 85 ? -9.029 7.878 3.228 1.00 97.94 85 LEU A C 1
ATOM 631 O O . LEU A 1 85 ? -9.525 8.319 4.266 1.00 97.94 85 LEU A O 1
ATOM 635 N N . SER A 1 86 ? -9.765 7.304 2.271 1.00 97.69 86 SER A N 1
ATOM 636 C CA . SER A 1 86 ? -11.230 7.209 2.324 1.00 97.69 86 SER A CA 1
ATOM 637 C C . SER A 1 86 ? -11.752 6.416 3.528 1.00 97.69 86 SER A C 1
ATOM 639 O O . SER A 1 86 ? -12.860 6.672 4.005 1.00 97.69 86 SER A O 1
ATOM 641 N N . LEU A 1 87 ? -10.937 5.508 4.077 1.00 96.62 87 LEU A N 1
ATOM 642 C CA . LEU A 1 87 ? -11.289 4.742 5.269 1.00 96.62 87 LEU A CA 1
ATOM 64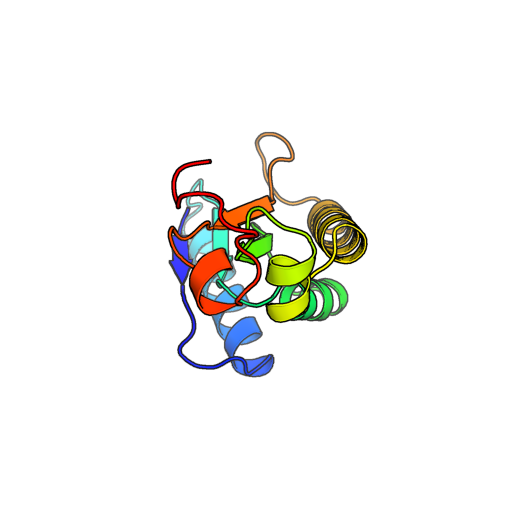3 C C . LEU A 1 87 ? -11.305 5.592 6.548 1.00 96.62 87 LEU A C 1
ATOM 645 O O . LEU A 1 87 ? -11.875 5.153 7.545 1.00 96.62 87 LEU A O 1
ATOM 649 N N . ASN A 1 88 ? -10.699 6.788 6.540 1.00 94.94 88 ASN A N 1
ATOM 650 C CA . ASN A 1 88 ? -10.589 7.676 7.705 1.00 94.94 88 ASN A CA 1
ATOM 651 C C . ASN A 1 88 ? -10.033 6.961 8.955 1.00 94.94 88 ASN A C 1
ATOM 653 O O . ASN A 1 88 ? -10.510 7.156 10.074 1.00 94.94 88 ASN A O 1
ATOM 657 N N . ARG A 1 89 ? -9.029 6.101 8.749 1.00 92.81 89 ARG A N 1
ATOM 658 C CA . ARG A 1 89 ? -8.363 5.327 9.804 1.00 92.81 89 ARG A CA 1
ATOM 659 C C . ARG A 1 89 ? -7.063 5.990 10.249 1.00 92.81 89 ARG A C 1
ATOM 661 O O . ARG A 1 89 ? -6.440 6.740 9.503 1.00 92.81 89 ARG A O 1
ATOM 668 N N . GLY A 1 90 ? -6.634 5.648 11.463 1.00 84.44 90 GLY A N 1
ATOM 669 C CA . GLY A 1 90 ? -5.453 6.217 12.109 1.00 84.44 90 GLY A CA 1
ATOM 670 C C . GLY A 1 90 ? -5.807 7.360 13.061 1.00 84.44 90 GLY A C 1
ATOM 671 O O . GLY A 1 90 ? -6.686 8.173 12.800 1.00 84.44 90 GLY A O 1
ATOM 672 N N . THR A 1 91 ? -5.126 7.403 14.203 1.00 80.88 91 THR A N 1
ATOM 673 C CA . THR A 1 91 ? -5.350 8.413 15.252 1.00 80.88 91 THR A CA 1
ATOM 674 C C . THR A 1 91 ? -4.291 9.514 15.250 1.00 80.88 91 THR A C 1
ATOM 676 O O . THR A 1 91 ? -4.469 10.543 15.896 1.00 80.88 91 THR A O 1
ATOM 679 N N . LEU A 1 92 ? -3.189 9.312 14.520 1.00 86.00 92 LEU A N 1
ATOM 680 C CA . LEU A 1 92 ? -2.047 10.218 14.453 1.00 86.00 92 LEU A CA 1
ATOM 681 C C . LEU A 1 92 ? -1.643 10.437 12.991 1.00 86.00 92 LEU A C 1
ATOM 683 O O . LEU A 1 92 ? -0.935 9.625 12.397 1.00 86.00 92 LEU A O 1
ATOM 687 N N . GLY A 1 93 ? -2.071 11.564 12.423 1.00 89.38 93 GLY A N 1
ATOM 688 C CA . GLY A 1 93 ? -1.747 11.939 11.045 1.00 89.38 93 GLY A CA 1
ATOM 689 C C . GLY A 1 93 ? -2.418 11.054 9.988 1.00 89.38 93 GLY A C 1
ATOM 690 O O . GLY A 1 93 ? -3.380 10.348 10.268 1.00 89.38 93 GLY A O 1
ATOM 691 N N . GLN A 1 94 ? -1.915 11.140 8.754 1.00 92.56 94 GLN A N 1
ATOM 692 C CA . GLN A 1 94 ? -2.498 10.499 7.561 1.00 92.56 94 GLN A CA 1
ATOM 693 C C . GLN A 1 94 ? -1.450 9.748 6.716 1.00 92.56 94 GLN A C 1
ATOM 695 O O . GLN A 1 94 ? -1.657 9.463 5.537 1.00 92.56 94 GLN A O 1
ATOM 700 N N . ASN A 1 95 ? -0.295 9.438 7.310 1.00 94.69 95 ASN A N 1
ATOM 701 C CA . ASN A 1 95 ? 0.744 8.656 6.645 1.00 94.69 95 ASN A CA 1
ATOM 702 C C . ASN A 1 95 ? 0.323 7.181 6.630 1.00 94.69 95 ASN A C 1
ATOM 704 O O . ASN A 1 95 ? 0.384 6.512 7.663 1.00 94.69 95 ASN A O 1
ATOM 708 N N . LEU A 1 96 ? -0.109 6.694 5.465 1.00 96.94 96 LEU A N 1
ATOM 709 C CA . LEU A 1 96 ? -0.668 5.345 5.310 1.00 96.94 96 LEU A CA 1
ATOM 710 C C . LEU A 1 96 ? -0.028 4.506 4.198 1.00 96.94 96 LEU A C 1
ATOM 712 O O . LEU A 1 96 ? -0.298 3.313 4.100 1.00 96.94 96 LEU A O 1
ATOM 716 N N . MET A 1 97 ? 0.831 5.095 3.364 1.00 98.00 97 MET A N 1
ATOM 717 C CA . MET A 1 97 ? 1.554 4.334 2.344 1.00 98.00 97 MET A CA 1
ATOM 718 C C . MET A 1 97 ? 2.757 3.631 2.970 1.00 98.00 97 MET A C 1
ATOM 720 O O . MET A 1 97 ? 3.563 4.257 3.661 1.00 98.00 97 MET A O 1
ATOM 724 N N . TYR A 1 98 ? 2.909 2.339 2.691 1.00 97.88 98 TYR A N 1
ATOM 725 C CA . TYR A 1 98 ? 4.093 1.566 3.039 1.00 97.88 98 TYR A CA 1
ATOM 726 C C . TYR A 1 98 ? 4.765 1.050 1.767 1.00 97.88 98 TYR A C 1
ATOM 728 O O . TYR A 1 98 ? 4.374 0.040 1.191 1.00 97.88 98 TYR A O 1
ATOM 736 N N . PHE A 1 99 ? 5.832 1.730 1.362 1.00 97.25 99 PHE A N 1
ATOM 737 C CA . PHE A 1 99 ? 6.666 1.279 0.259 1.00 97.25 99 PHE A CA 1
ATOM 738 C C . PHE A 1 99 ? 7.820 0.406 0.737 1.00 97.25 99 PHE A C 1
ATOM 740 O O . PHE A 1 99 ? 8.443 0.682 1.766 1.00 97.25 99 PHE A O 1
ATOM 747 N N . GLU A 1 100 ? 8.130 -0.619 -0.046 1.00 94.50 100 GLU A N 1
ATOM 748 C CA . GLU A 1 100 ? 9.355 -1.397 0.095 1.00 94.50 100 GLU A CA 1
ATOM 749 C C . GLU A 1 100 ? 10.178 -1.293 -1.185 1.00 94.50 100 GLU A C 1
ATOM 751 O O . GLU A 1 100 ? 9.652 -1.365 -2.297 1.00 94.50 100 GLU A O 1
ATOM 756 N N . THR A 1 101 ? 11.478 -1.080 -1.009 1.00 89.50 101 THR A N 1
ATOM 757 C CA . THR A 1 101 ? 12.454 -1.019 -2.093 1.00 89.50 101 THR A CA 1
ATOM 758 C C . THR A 1 101 ? 13.330 -2.266 -2.046 1.00 89.50 101 THR A C 1
ATOM 760 O O . THR A 1 101 ? 13.449 -2.932 -1.019 1.00 89.50 101 THR A O 1
ATOM 763 N N . GLY A 1 102 ? 13.971 -2.590 -3.163 1.00 74.81 102 GLY A N 1
ATOM 764 C CA . GLY A 1 102 ? 14.935 -3.681 -3.232 1.00 74.81 102 GLY A CA 1
ATOM 765 C C . GLY A 1 102 ? 16.056 -3.329 -4.194 1.00 74.81 102 GLY A C 1
ATOM 766 O O . GLY A 1 102 ? 15.803 -3.052 -5.372 1.00 74.81 102 GLY A O 1
ATOM 767 N N . GLN A 1 103 ? 17.289 -3.345 -3.691 1.00 57.91 103 GLN A N 1
ATOM 768 C CA . GLN A 1 103 ? 18.499 -3.212 -4.500 1.00 57.91 103 GLN A CA 1
ATOM 769 C C . GLN A 1 103 ? 18.526 -4.360 -5.528 1.00 57.91 103 GLN A C 1
ATOM 771 O O . GLN A 1 103 ? 18.338 -5.520 -5.168 1.00 57.91 103 GLN A O 1
ATOM 776 N N . GLY A 1 104 ? 18.671 -4.040 -6.818 1.00 59.25 104 GLY A N 1
ATOM 777 C CA . GLY A 1 104 ? 18.699 -5.035 -7.904 1.00 59.25 104 GLY A CA 1
ATOM 778 C C . GLY A 1 104 ? 17.360 -5.331 -8.599 1.00 59.25 104 GLY A C 1
ATOM 779 O O . GLY A 1 104 ? 17.347 -6.061 -9.592 1.00 59.25 104 GLY A O 1
ATOM 780 N N . SER A 1 105 ? 16.248 -4.731 -8.164 1.00 62.50 105 SER A N 1
ATOM 781 C CA . SER A 1 105 ? 14.946 -4.843 -8.851 1.00 62.50 105 SER A CA 1
ATOM 782 C C . SER A 1 105 ? 14.985 -4.276 -10.280 1.00 62.50 105 SER A C 1
ATOM 784 O O . SER A 1 105 ? 14.579 -4.951 -11.224 1.00 62.50 105 SER A O 1
ATOM 786 N N . ALA A 1 106 ? 15.587 -3.097 -10.473 1.00 61.69 106 ALA A N 1
ATOM 787 C CA . ALA A 1 106 ? 15.781 -2.497 -11.797 1.00 61.69 106 ALA A CA 1
ATOM 788 C C . ALA A 1 106 ? 16.745 -3.305 -12.690 1.00 61.69 106 ALA A C 1
ATOM 790 O O . ALA A 1 106 ? 16.549 -3.387 -13.903 1.00 61.69 106 ALA A O 1
ATOM 791 N N . LEU A 1 107 ? 17.765 -3.942 -12.102 1.00 58.03 107 LEU A N 1
ATOM 792 C CA . LEU A 1 107 ? 18.674 -4.837 -12.825 1.00 58.03 107 LEU A CA 1
ATOM 793 C C . LEU A 1 107 ? 17.932 -6.089 -13.308 1.00 58.03 107 LEU A C 1
ATOM 795 O O . LEU A 1 107 ? 18.006 -6.427 -14.485 1.00 58.03 107 LEU A O 1
ATOM 799 N N . SER A 1 108 ? 17.167 -6.721 -12.416 1.00 65.31 108 SER A N 1
ATOM 800 C CA . SER A 1 108 ? 16.384 -7.929 -12.706 1.00 65.31 108 SER A CA 1
ATOM 801 C C . SER A 1 108 ? 15.287 -7.679 -13.748 1.00 65.31 108 SER A C 1
ATOM 803 O O . SER A 1 108 ? 14.963 -8.571 -14.525 1.00 65.31 108 SER A O 1
ATOM 805 N N . ALA A 1 109 ? 14.763 -6.451 -13.810 1.00 62.25 109 ALA A N 1
ATOM 806 C CA . ALA A 1 109 ? 13.799 -6.008 -14.815 1.00 62.25 109 ALA A CA 1
ATOM 807 C C . ALA A 1 109 ? 14.440 -5.506 -16.131 1.00 62.25 109 ALA A C 1
ATOM 809 O O . ALA A 1 109 ? 13.725 -5.002 -16.993 1.00 62.25 109 ALA A O 1
ATOM 810 N N . ASN A 1 110 ? 15.771 -5.592 -16.304 1.00 66.94 110 ASN A N 1
ATOM 811 C CA . ASN A 1 110 ? 16.506 -4.995 -17.436 1.00 66.94 110 ASN A CA 1
ATOM 812 C C . ASN A 1 110 ? 16.223 -3.489 -17.651 1.00 66.94 110 ASN A C 1
ATOM 814 O O . ASN A 1 110 ? 16.363 -2.959 -18.750 1.00 66.94 110 ASN A O 1
ATOM 818 N N . ALA A 1 111 ? 15.871 -2.782 -16.579 1.00 69.56 111 ALA A N 1
ATOM 819 C CA . ALA A 1 111 ? 15.418 -1.392 -16.578 1.00 69.56 111 ALA A CA 1
ATOM 820 C C . ALA A 1 111 ? 16.317 -0.480 -15.720 1.00 69.56 111 ALA A C 1
ATOM 822 O O . ALA A 1 111 ? 15.883 0.564 -15.238 1.00 69.56 111 ALA A O 1
ATOM 823 N N . HIS A 1 112 ? 17.571 -0.885 -15.507 1.00 68.19 112 HIS A N 1
ATOM 824 C CA . HIS A 1 112 ? 18.578 -0.132 -14.752 1.00 68.19 112 HIS A CA 1
ATOM 825 C C . HIS A 1 112 ? 19.306 0.916 -15.607 1.00 68.19 112 HIS A C 1
ATOM 827 O O . HIS A 1 112 ? 20.022 1.741 -15.066 1.00 68.19 112 HIS A O 1
ATOM 833 N N . HIS A 1 113 ? 19.151 0.898 -16.938 1.00 72.75 113 HIS A N 1
ATOM 834 C CA . HIS A 1 113 ? 19.746 1.884 -17.858 1.00 72.75 113 HIS A CA 1
ATOM 835 C C . HIS A 1 113 ? 21.266 2.114 -17.675 1.00 72.75 113 HIS A C 1
ATOM 837 O O . HIS A 1 113 ? 21.763 3.208 -17.926 1.00 72.75 113 HIS A O 1
ATOM 843 N N . GLY A 1 114 ? 22.013 1.087 -17.248 1.00 71.44 114 GLY A N 1
ATOM 844 C CA . GLY A 1 114 ? 23.453 1.186 -16.965 1.00 71.44 114 GLY A CA 1
ATOM 845 C C . GLY A 1 114 ? 23.817 1.892 -15.650 1.00 71.44 114 GLY A C 1
ATOM 846 O O . GLY A 1 114 ? 24.998 2.109 -15.395 1.00 71.44 114 GLY A O 1
ATOM 847 N N . VAL A 1 115 ? 22.825 2.235 -14.827 1.00 73.06 115 VAL A N 1
ATOM 848 C CA . VAL A 1 115 ? 22.977 2.842 -13.499 1.00 73.06 115 VAL A CA 1
ATOM 849 C C . VAL A 1 115 ? 23.261 1.755 -12.454 1.00 73.06 115 VAL A C 1
ATOM 851 O O . VAL A 1 115 ? 22.783 0.621 -12.575 1.00 73.06 115 VAL A O 1
ATOM 854 N N . ASP A 1 116 ? 24.086 2.079 -11.455 1.00 74.50 116 ASP A N 1
ATOM 855 C CA . ASP A 1 116 ? 24.402 1.166 -10.357 1.00 74.50 116 ASP A CA 1
ATOM 856 C C . ASP A 1 116 ? 23.217 1.008 -9.384 1.00 74.50 116 ASP A C 1
ATOM 858 O O . ASP A 1 116 ? 22.219 1.710 -9.474 1.00 74.50 116 ASP A O 1
ATOM 862 N N . GLN A 1 117 ? 23.292 0.057 -8.451 1.00 68.50 117 GLN A N 1
ATOM 863 C CA . GLN A 1 117 ? 22.142 -0.269 -7.596 1.00 68.50 117 GLN A CA 1
ATOM 864 C C . GLN A 1 117 ? 21.831 0.800 -6.525 1.00 68.50 117 GLN A C 1
ATOM 866 O O . GLN A 1 117 ? 20.710 0.805 -6.014 1.00 68.50 117 GLN A O 1
ATOM 871 N N . GLN A 1 118 ? 22.777 1.689 -6.187 1.00 67.38 118 GLN A N 1
ATOM 872 C CA . GLN A 1 118 ? 22.600 2.716 -5.148 1.00 67.38 118 GLN A CA 1
ATOM 873 C C . GLN A 1 118 ? 22.015 4.039 -5.663 1.00 67.38 118 GLN A C 1
ATOM 875 O O . GLN A 1 118 ? 21.563 4.835 -4.837 1.00 67.38 118 GLN A O 1
ATOM 880 N N . THR A 1 119 ? 22.035 4.269 -6.978 1.00 53.88 119 THR A N 1
ATOM 881 C CA . THR A 1 119 ? 21.571 5.503 -7.635 1.00 53.88 119 THR A CA 1
ATOM 882 C C . THR A 1 119 ? 20.116 5.379 -8.086 1.00 53.88 119 THR A C 1
ATOM 884 O O . THR A 1 119 ? 19.358 6.349 -7.861 1.00 53.88 119 THR A O 1
#

pLDDT: mean 90.97, std 11.43, range [53.88, 98.69]

Radius of gyration: 15.41 Å; chains: 1; bounding box: 40×29×41 Å

Sequence (119 aa):
RIGINPATDSTSSIVALLEMLDAIVQRYEIPTQSCVLTHVTTSIEVINRGVPVDLVFQSITGTEAANASFGISLKLLQEGYEAGLSLNRGTLGQNLMYFETGQGSALSANAHHGVDQQT

Secondary structure (DSSP, 8-state):
-EEE--S---HHHHHHHHHHHHHHHHHTT----EEE---HHHHHHHHHTT---S-EEEE--SSHHHHHHTT--HHHHHHHHHHHHHT---SS-S--EEEE--TTHHHHTT-STT--TT-

Organism: NCBI:txid629262

InterPro domains:
  IPR010628 Ethanolamine ammonia-lyase heavy chain [PF06751] (2-119)
  IPR010628 Ethanolamine ammonia-lyase heavy chain [PTHR39329] (2-119)
  IPR013785 Aldolase-type TIM barrel [G3DSA:3.20.20.70] (1-119)